Protein AF-A0A1H7SKL8-F1 (afdb_monomer_lite)

Organism: NCBI:txid188906

pLDDT: mean 94.53, std 5.26, range [68.94, 98.38]

Foldseek 3Di:
DAFCQLLQVLVVHHSPDPPDDDDGDDLLNLLVLLLVQLPDPPRDCPHVSVSSVSSLVSCLVPPLVVNVVSLLSNLPDVSSLSSLVSLVVSCVSDVVSVVVLVVVLVVRVSSVVSPVSNVD

Radius of gyration: 14.06 Å; chains: 1; bounding box: 35×28×34 Å

Sequence (120 aa):
MIPRGMVAASLGLSETTDALPPGDLPLDRFAVRLIGYLSTPDAEADTPDAWTGAVMDALIADDPDLALAAIRAGAGLPGAAVLADPLAELGASDPVMRDRIETQAGDDADLGALVSAIEG

Secondary structure (DSSP, 8-state):
-B-HHHHHHHTT--TT-SSSPSSPBPHHHHHHHHHHHHTSTT--TTSTTTHHHHHHHHHHHH-HHHHHHHHHHHHTSTTGGGGHHHHHHHHHH-HHHHHHHHHHHHH-HHHHHHHHHHH-

Structure (mmCIF, N/CA/C/O backbone):
data_AF-A0A1H7SKL8-F1
#
_entry.id   AF-A0A1H7SKL8-F1
#
loop_
_atom_site.group_PDB
_atom_site.id
_atom_site.type_symbol
_atom_site.label_atom_id
_atom_site.label_alt_id
_atom_site.label_comp_id
_atom_site.label_asym_id
_atom_site.label_entity_id
_atom_site.label_seq_id
_atom_site.pdbx_PDB_ins_code
_atom_site.Cartn_x
_atom_site.Cartn_y
_atom_site.Cartn_z
_atom_site.occupancy
_atom_site.B_iso_or_equiv
_atom_site.auth_seq_id
_atom_site.auth_comp_id
_atom_site.auth_asym_id
_atom_site.auth_atom_id
_atom_site.pdbx_PDB_model_num
ATOM 1 N N . MET A 1 1 ? 0.032 -11.790 -3.514 1.00 96.12 1 MET A N 1
ATOM 2 C CA . MET A 1 1 ? 1.347 -11.565 -4.154 1.00 96.12 1 MET A CA 1
ATOM 3 C C . MET A 1 1 ? 1.132 -10.521 -5.234 1.00 96.12 1 MET A C 1
ATOM 5 O O . MET A 1 1 ? 0.062 -10.546 -5.826 1.00 96.12 1 MET A O 1
ATOM 9 N N . ILE A 1 2 ? 2.095 -9.638 -5.476 1.00 97.00 2 ILE A N 1
ATOM 10 C CA . ILE A 1 2 ? 2.061 -8.651 -6.558 1.00 97.00 2 ILE A CA 1
ATOM 11 C C . ILE A 1 2 ? 2.763 -9.263 -7.775 1.00 97.00 2 ILE A C 1
ATOM 13 O O . ILE A 1 2 ? 3.922 -9.678 -7.636 1.00 97.00 2 ILE A O 1
ATOM 17 N N . PRO A 1 3 ? 2.099 -9.349 -8.943 1.00 96.44 3 PRO A N 1
ATOM 18 C CA . PRO A 1 3 ? 2.695 -9.926 -10.140 1.00 96.44 3 PRO A CA 1
ATOM 19 C C . PRO A 1 3 ? 4.010 -9.241 -10.515 1.00 96.44 3 PRO A C 1
ATOM 21 O O . PRO A 1 3 ? 4.089 -8.013 -10.552 1.00 96.44 3 PRO A O 1
ATOM 24 N N . ARG A 1 4 ? 5.041 -10.016 -10.868 1.00 95.50 4 ARG A N 1
ATOM 25 C CA . ARG A 1 4 ? 6.331 -9.444 -11.305 1.00 95.50 4 ARG A CA 1
ATOM 26 C C . ARG A 1 4 ? 6.174 -8.464 -12.473 1.00 95.50 4 ARG A C 1
ATOM 28 O O . ARG A 1 4 ? 6.855 -7.444 -12.502 1.00 95.50 4 ARG A O 1
ATOM 35 N N . GLY A 1 5 ? 5.298 -8.777 -13.430 1.00 94.75 5 GLY A N 1
ATOM 36 C CA . GLY A 1 5 ? 5.034 -7.919 -14.590 1.00 94.75 5 GLY A CA 1
ATOM 37 C C . GLY A 1 5 ? 4.469 -6.553 -14.199 1.00 94.75 5 GLY A C 1
ATOM 38 O O . GLY A 1 5 ? 4.870 -5.547 -14.769 1.00 94.75 5 GLY A O 1
ATOM 39 N N . MET A 1 6 ? 3.633 -6.503 -13.160 1.00 94.94 6 MET A N 1
ATOM 40 C CA . MET A 1 6 ? 3.096 -5.254 -12.619 1.00 94.94 6 MET A CA 1
ATOM 41 C C . MET A 1 6 ? 4.188 -4.412 -11.955 1.00 94.94 6 MET A C 1
ATOM 43 O O . MET A 1 6 ? 4.289 -3.224 -12.235 1.00 94.94 6 MET A O 1
ATOM 47 N N . VAL A 1 7 ? 5.070 -5.039 -11.166 1.00 96.06 7 VAL A N 1
ATOM 48 C CA . VAL A 1 7 ? 6.249 -4.354 -10.602 1.00 96.06 7 VAL A CA 1
ATOM 49 C C . VAL A 1 7 ? 7.179 -3.846 -11.710 1.00 96.06 7 VAL A C 1
ATOM 51 O O . VAL A 1 7 ? 7.767 -2.781 -11.587 1.00 96.06 7 VAL A O 1
ATOM 54 N N . ALA A 1 8 ? 7.337 -4.588 -12.810 1.00 95.88 8 ALA A N 1
ATOM 55 C CA . ALA A 1 8 ? 8.123 -4.118 -13.948 1.00 95.88 8 ALA A CA 1
ATOM 56 C C . ALA A 1 8 ? 7.469 -2.902 -14.619 1.00 95.88 8 ALA A C 1
ATOM 58 O O . ALA A 1 8 ? 8.136 -1.888 -14.827 1.00 95.88 8 ALA A O 1
ATOM 59 N N . ALA A 1 9 ? 6.170 -2.988 -14.908 1.00 94.56 9 ALA A N 1
ATOM 60 C CA . ALA A 1 9 ? 5.415 -1.936 -15.575 1.00 94.56 9 ALA A CA 1
ATOM 61 C C . ALA A 1 9 ? 5.392 -0.631 -14.765 1.00 94.56 9 ALA A C 1
ATOM 63 O O . ALA A 1 9 ? 5.655 0.430 -15.331 1.00 94.56 9 ALA A O 1
ATOM 64 N N . SER A 1 10 ? 5.184 -0.703 -13.445 1.00 95.25 10 SER A N 1
ATOM 65 C CA . SER A 1 10 ? 5.179 0.476 -12.564 1.00 95.25 10 SER A CA 1
ATOM 66 C C . SER A 1 10 ? 6.529 1.199 -12.520 1.00 95.25 10 SER A C 1
ATOM 68 O O . SER A 1 10 ? 6.598 2.381 -12.202 1.00 95.25 10 SER A O 1
ATOM 70 N N . LEU A 1 11 ? 7.616 0.497 -12.853 1.00 94.44 11 LEU A N 1
ATOM 71 C CA . LEU A 1 11 ? 8.973 1.041 -12.918 1.00 94.44 11 LEU A CA 1
ATOM 72 C C . LEU A 1 11 ? 9.399 1.409 -14.348 1.00 94.44 11 LEU A C 1
ATOM 74 O O . LEU A 1 11 ? 10.568 1.709 -14.585 1.00 94.44 11 LEU A O 1
ATOM 78 N N . GLY A 1 12 ? 8.478 1.358 -15.317 1.00 93.94 12 GLY A N 1
ATOM 79 C CA . GLY A 1 12 ? 8.769 1.630 -16.726 1.00 93.94 12 GLY A CA 1
ATOM 80 C C . GLY A 1 12 ? 9.690 0.593 -17.379 1.00 93.94 12 GLY A C 1
ATOM 81 O O . GLY A 1 12 ? 10.340 0.883 -18.385 1.00 93.94 12 GLY A O 1
ATOM 82 N N . LEU A 1 13 ? 9.781 -0.611 -16.809 1.00 94.44 13 LEU A N 1
ATOM 83 C CA . LEU A 1 13 ? 10.589 -1.710 -17.324 1.00 94.44 13 LEU A CA 1
ATOM 84 C C . LEU A 1 13 ? 9.760 -2.623 -18.235 1.00 94.44 13 LEU A C 1
ATOM 86 O O . LEU A 1 13 ? 8.547 -2.756 -18.093 1.00 94.44 13 LEU A O 1
ATOM 90 N N . SER A 1 14 ? 10.440 -3.318 -19.150 1.00 91.94 14 SER A N 1
ATOM 91 C CA . SER A 1 14 ? 9.823 -4.398 -19.931 1.00 91.94 14 SER A CA 1
ATOM 92 C C . SER A 1 14 ? 9.362 -5.542 -19.021 1.00 91.94 14 SER A C 1
ATOM 94 O O . SER A 1 14 ? 10.079 -5.918 -18.093 1.00 91.94 14 SER A O 1
ATOM 96 N N . GLU A 1 15 ? 8.236 -6.181 -19.347 1.00 83.00 15 GLU A N 1
ATOM 97 C CA . GLU A 1 15 ? 7.735 -7.378 -18.650 1.00 83.00 15 GLU A CA 1
ATOM 98 C C . GLU A 1 15 ? 8.762 -8.524 -18.620 1.00 83.00 15 GLU A C 1
ATOM 100 O O . GLU A 1 15 ? 8.787 -9.332 -17.691 1.00 83.00 15 GLU A O 1
ATOM 105 N N . THR A 1 16 ? 9.651 -8.578 -19.618 1.00 84.38 16 THR A N 1
ATOM 106 C CA . THR A 1 16 ? 10.721 -9.582 -19.727 1.00 84.38 16 THR A CA 1
ATOM 107 C C . THR A 1 16 ? 12.059 -9.109 -19.153 1.00 84.38 16 THR A C 1
ATOM 109 O O . THR A 1 16 ? 13.095 -9.687 -19.480 1.00 84.38 16 THR A O 1
ATOM 112 N N . THR A 1 17 ? 12.078 -8.033 -18.361 1.00 91.38 17 THR A N 1
ATOM 113 C CA . THR A 1 17 ? 13.310 -7.492 -17.771 1.00 91.38 17 THR A CA 1
ATOM 114 C C . THR A 1 17 ? 14.002 -8.515 -16.869 1.00 91.38 17 THR A C 1
ATOM 116 O O . THR A 1 17 ? 13.342 -9.253 -16.134 1.00 91.38 17 THR A O 1
ATOM 119 N N . ASP A 1 18 ? 15.332 -8.537 -16.878 1.00 91.25 18 ASP A N 1
ATOM 120 C CA . ASP A 1 18 ? 16.177 -9.288 -15.945 1.00 91.25 18 ASP A CA 1
ATOM 121 C C . ASP A 1 18 ? 16.626 -8.440 -14.739 1.00 91.25 18 ASP A C 1
ATOM 123 O O . ASP A 1 18 ? 17.215 -8.972 -13.801 1.00 91.25 18 ASP A O 1
ATOM 127 N N . ALA A 1 19 ? 16.268 -7.150 -14.709 1.00 91.38 19 ALA A N 1
ATOM 128 C CA . ALA A 1 19 ? 16.624 -6.219 -13.636 1.00 91.38 19 ALA A CA 1
ATOM 129 C C . ALA A 1 19 ? 15.895 -6.485 -12.303 1.00 91.38 19 ALA A C 1
ATOM 131 O O . ALA A 1 19 ? 16.303 -5.966 -11.265 1.00 91.38 19 ALA A O 1
ATOM 132 N N . LEU A 1 20 ? 14.822 -7.286 -12.313 1.00 91.62 20 LEU A N 1
ATOM 133 C CA . LEU A 1 20 ? 14.051 -7.633 -11.114 1.00 91.62 20 LEU A CA 1
ATOM 134 C C . LEU A 1 20 ? 14.378 -9.047 -10.592 1.00 91.62 20 LEU A C 1
ATOM 136 O O . LEU A 1 20 ? 14.629 -9.959 -11.392 1.00 91.62 20 LEU A O 1
ATOM 140 N N . PRO A 1 21 ? 14.285 -9.298 -9.270 1.00 91.00 21 PRO A N 1
ATOM 141 C CA . PRO A 1 21 ? 14.387 -10.643 -8.694 1.00 91.00 21 PRO A CA 1
ATOM 142 C C . PRO A 1 21 ? 13.276 -11.588 -9.181 1.00 91.00 21 PRO A C 1
ATOM 144 O O . PRO A 1 21 ? 12.133 -11.141 -9.298 1.00 91.00 21 PRO A O 1
ATOM 147 N N . PRO A 1 22 ? 13.573 -12.868 -9.499 1.00 90.94 22 PRO A N 1
ATOM 148 C CA . PRO A 1 22 ? 12.600 -13.820 -10.052 1.00 90.94 22 PRO A CA 1
ATOM 149 C C . PRO A 1 22 ? 11.386 -14.029 -9.141 1.00 90.94 22 PRO A C 1
ATOM 151 O O . PRO A 1 22 ? 11.529 -14.125 -7.923 1.00 90.94 22 PRO A O 1
ATOM 154 N N . GLY A 1 23 ? 10.216 -14.186 -9.766 1.00 93.31 23 GLY A N 1
ATOM 155 C CA . GLY A 1 23 ? 8.946 -14.456 -9.090 1.00 93.31 23 GLY A CA 1
ATOM 156 C C . GLY A 1 23 ? 8.167 -13.208 -8.683 1.00 93.31 23 GLY A C 1
ATOM 157 O O . GLY A 1 23 ? 8.652 -12.082 -8.784 1.00 93.31 23 GLY A O 1
ATOM 158 N N . ASP A 1 24 ? 6.935 -13.444 -8.245 1.00 96.06 24 ASP A N 1
ATOM 159 C CA . ASP A 1 24 ? 6.040 -12.405 -7.745 1.00 96.06 24 ASP A CA 1
ATOM 160 C C . ASP A 1 24 ? 6.503 -11.884 -6.382 1.00 96.06 24 ASP A C 1
ATOM 162 O O . ASP A 1 24 ? 7.157 -12.586 -5.602 1.00 96.06 24 ASP A O 1
ATOM 166 N N . LEU A 1 25 ? 6.123 -10.650 -6.065 1.00 96.75 25 LEU A N 1
ATOM 167 C CA . LEU A 1 25 ? 6.493 -9.986 -4.823 1.00 96.75 25 LEU A CA 1
ATOM 168 C C . LEU A 1 25 ? 5.471 -10.299 -3.707 1.00 96.75 25 LEU A C 1
ATOM 170 O O . LEU A 1 25 ? 4.276 -10.058 -3.881 1.00 96.75 25 LEU A O 1
ATOM 174 N N . PRO A 1 26 ? 5.884 -10.838 -2.545 1.00 98.06 26 PRO A N 1
ATOM 175 C CA . PRO A 1 26 ? 4.971 -11.034 -1.419 1.00 98.06 26 PRO A CA 1
ATOM 176 C C . PRO A 1 26 ? 4.399 -9.729 -0.866 1.00 98.06 26 PRO A C 1
ATOM 178 O O . PRO A 1 26 ? 5.120 -8.739 -0.761 1.00 98.06 26 PRO A O 1
ATOM 181 N N . LEU A 1 27 ? 3.110 -9.740 -0.503 1.00 98.00 27 LEU A N 1
ATOM 182 C CA . LEU A 1 27 ? 2.398 -8.551 -0.010 1.00 98.00 27 LEU A CA 1
ATOM 183 C C . LEU A 1 27 ? 2.958 -8.069 1.329 1.00 98.00 27 LEU A C 1
ATOM 185 O O . LEU A 1 27 ? 3.165 -6.879 1.507 1.00 98.00 27 LEU A O 1
ATOM 189 N N . ASP A 1 28 ? 3.269 -8.993 2.234 1.00 96.56 28 ASP A N 1
ATOM 190 C CA . ASP A 1 28 ? 3.924 -8.724 3.516 1.00 96.56 28 ASP A CA 1
ATOM 191 C C . ASP A 1 28 ? 5.306 -8.087 3.316 1.00 96.56 28 ASP A C 1
ATOM 193 O O . ASP A 1 28 ? 5.635 -7.075 3.934 1.00 96.56 28 ASP A O 1
ATOM 197 N N . ARG A 1 29 ? 6.108 -8.631 2.389 1.00 97.00 29 ARG A N 1
ATOM 198 C CA . ARG A 1 29 ? 7.422 -8.067 2.058 1.00 97.00 29 ARG A CA 1
ATOM 199 C C . ARG A 1 29 ? 7.298 -6.671 1.458 1.00 97.00 29 ARG A C 1
ATOM 201 O O . ARG A 1 29 ? 8.104 -5.806 1.792 1.00 97.00 29 ARG A O 1
ATOM 208 N N . PHE A 1 30 ? 6.339 -6.472 0.560 1.00 98.31 30 PHE A N 1
ATOM 209 C CA . PHE A 1 30 ? 6.072 -5.170 -0.034 1.00 98.31 30 PHE A CA 1
ATOM 210 C C . PHE A 1 30 ? 5.632 -4.155 1.023 1.00 98.31 30 PHE A C 1
ATOM 212 O O . PHE A 1 30 ? 6.238 -3.095 1.117 1.00 98.31 30 PHE A O 1
ATOM 219 N N . ALA A 1 31 ? 4.667 -4.511 1.872 1.00 98.12 31 ALA A N 1
ATOM 220 C CA . ALA A 1 31 ? 4.140 -3.640 2.915 1.00 98.12 31 ALA A CA 1
ATOM 221 C C . ALA A 1 31 ? 5.230 -3.166 3.888 1.00 98.12 31 ALA A C 1
ATOM 223 O O . ALA A 1 31 ? 5.314 -1.977 4.178 1.00 98.12 31 ALA A O 1
ATOM 224 N N . VAL A 1 32 ? 6.128 -4.058 4.325 1.00 98.00 32 VAL A N 1
ATOM 225 C CA . VAL A 1 32 ? 7.277 -3.682 5.173 1.00 98.00 32 VAL A CA 1
ATOM 226 C C . VAL A 1 32 ? 8.158 -2.627 4.496 1.00 98.00 32 VAL A C 1
ATOM 228 O O . VAL A 1 32 ? 8.604 -1.681 5.143 1.00 98.00 32 VAL A O 1
ATOM 231 N N . ARG A 1 33 ? 8.426 -2.791 3.197 1.00 97.38 33 ARG A N 1
ATOM 232 C CA . ARG A 1 33 ? 9.270 -1.869 2.426 1.00 97.38 33 ARG A CA 1
ATOM 233 C C . ARG A 1 33 ? 8.575 -0.532 2.188 1.00 97.38 33 ARG A C 1
ATOM 235 O O . ARG A 1 33 ? 9.207 0.501 2.374 1.00 97.38 33 ARG A O 1
ATOM 242 N N . LEU A 1 34 ? 7.282 -0.561 1.870 1.00 97.88 34 LEU A N 1
ATOM 243 C CA . LEU A 1 34 ? 6.468 0.635 1.693 1.00 97.88 34 LEU A CA 1
ATOM 244 C C . LEU A 1 34 ? 6.387 1.458 2.980 1.00 97.88 34 LEU A C 1
ATOM 246 O O . LEU A 1 34 ? 6.629 2.658 2.944 1.00 97.88 34 LEU A O 1
ATOM 250 N N . ILE A 1 35 ? 6.129 0.821 4.126 1.00 97.50 35 ILE A N 1
ATOM 251 C CA . ILE A 1 35 ? 6.127 1.506 5.427 1.00 97.50 35 ILE A CA 1
ATOM 252 C C . ILE A 1 35 ? 7.485 2.170 5.681 1.00 97.50 35 ILE A C 1
ATOM 254 O O . ILE A 1 35 ? 7.533 3.322 6.106 1.00 97.50 35 ILE A O 1
ATOM 258 N N . GLY A 1 36 ? 8.589 1.468 5.403 1.00 95.44 36 GLY A N 1
ATOM 259 C CA . GLY A 1 36 ? 9.938 2.022 5.538 1.00 95.44 36 GLY A CA 1
ATOM 260 C C . GLY A 1 36 ? 10.171 3.251 4.654 1.00 95.44 36 GLY A C 1
ATOM 261 O O . GLY A 1 36 ? 10.690 4.258 5.135 1.00 95.44 36 GLY A O 1
ATOM 262 N N . TYR A 1 37 ? 9.744 3.186 3.39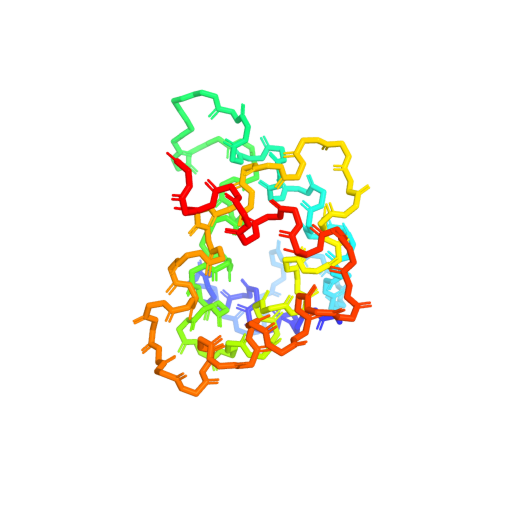2 1.00 95.62 37 TYR A N 1
ATOM 263 C CA . TYR A 1 37 ? 9.818 4.305 2.454 1.00 95.62 37 TYR A CA 1
ATOM 264 C C . TYR A 1 37 ? 8.987 5.505 2.929 1.00 95.62 37 TYR A C 1
ATOM 266 O O . TYR A 1 37 ? 9.540 6.586 3.107 1.00 95.62 37 TYR A O 1
ATOM 274 N N . LEU A 1 38 ? 7.702 5.307 3.236 1.00 95.00 38 LEU A N 1
ATOM 275 C CA . LEU A 1 38 ? 6.795 6.376 3.679 1.00 95.00 38 LEU A CA 1
ATOM 276 C C . LEU A 1 38 ? 7.181 6.971 5.043 1.00 95.00 38 LEU A C 1
ATOM 278 O O . LEU A 1 38 ? 6.875 8.122 5.334 1.00 95.00 38 LEU A O 1
ATOM 282 N N . SER A 1 39 ? 7.884 6.208 5.882 1.00 94.56 39 SER A N 1
ATOM 283 C CA . SER A 1 39 ? 8.420 6.707 7.156 1.00 94.56 39 SER A CA 1
ATOM 284 C C . SER A 1 39 ? 9.719 7.507 6.998 1.00 94.56 39 SER A C 1
ATOM 286 O O . SER A 1 39 ? 10.216 8.052 7.986 1.00 94.56 39 SER A O 1
ATOM 288 N N . THR A 1 40 ? 10.312 7.543 5.800 1.00 91.50 40 THR A N 1
ATOM 289 C CA . THR A 1 40 ? 11.557 8.270 5.548 1.00 91.50 40 THR A CA 1
ATOM 290 C C . THR A 1 40 ? 11.241 9.746 5.288 1.00 91.50 40 THR A C 1
ATOM 292 O O . THR A 1 40 ? 10.600 10.060 4.286 1.00 91.50 40 THR A O 1
ATOM 295 N N . PRO A 1 41 ? 11.678 10.672 6.162 1.00 85.00 41 PRO A N 1
ATOM 296 C CA . PRO A 1 41 ? 11.496 12.098 5.919 1.00 85.00 41 PRO A CA 1
ATOM 297 C C . PRO A 1 41 ? 12.283 12.524 4.678 1.00 85.00 41 PRO A C 1
ATOM 299 O O . PRO A 1 41 ? 13.396 12.044 4.460 1.00 85.00 41 PRO A O 1
ATOM 302 N N . ASP A 1 42 ? 11.699 13.427 3.888 1.00 82.81 42 ASP A N 1
ATOM 303 C CA . ASP A 1 42 ? 12.298 13.956 2.657 1.00 82.81 42 ASP A CA 1
ATOM 304 C C . ASP A 1 42 ? 12.698 12.853 1.656 1.00 82.81 42 ASP A C 1
ATOM 306 O O . ASP A 1 42 ? 13.747 12.920 1.019 1.00 82.81 42 ASP A O 1
ATOM 310 N N . ALA A 1 43 ? 11.882 11.799 1.538 1.00 80.50 43 ALA A N 1
ATOM 311 C CA . ALA A 1 43 ? 12.130 10.738 0.573 1.00 80.50 43 ALA A CA 1
ATOM 312 C C . ALA A 1 43 ? 12.082 11.277 -0.873 1.00 80.50 43 ALA A C 1
ATOM 314 O O . ALA A 1 43 ? 11.096 11.875 -1.303 1.00 80.50 43 ALA A O 1
ATOM 315 N N . GLU A 1 44 ? 13.148 11.030 -1.632 1.00 79.31 44 GLU A N 1
ATOM 316 C CA . GLU A 1 44 ? 13.306 11.411 -3.036 1.00 79.31 44 GLU A CA 1
ATOM 317 C C . GLU A 1 44 ? 13.303 10.164 -3.936 1.00 79.31 44 GLU A C 1
ATOM 319 O O . GLU A 1 44 ? 13.271 9.025 -3.465 1.00 79.31 44 GLU A O 1
ATOM 324 N N . ALA A 1 45 ? 13.372 10.360 -5.255 1.00 73.12 45 ALA A N 1
ATOM 325 C CA . ALA A 1 45 ? 13.403 9.260 -6.225 1.00 73.12 45 ALA A CA 1
ATOM 326 C C . ALA A 1 45 ? 14.609 8.312 -6.043 1.00 73.12 45 ALA A C 1
ATOM 328 O O . ALA A 1 45 ? 14.520 7.135 -6.388 1.00 73.12 45 ALA A O 1
ATOM 329 N N . ASP A 1 46 ? 15.710 8.810 -5.471 1.00 78.88 46 ASP A N 1
ATOM 330 C CA . ASP A 1 46 ? 16.922 8.030 -5.192 1.00 78.88 46 ASP A CA 1
ATOM 331 C C . ASP A 1 46 ? 16.905 7.366 -3.800 1.00 78.88 46 ASP A C 1
ATOM 333 O O . ASP A 1 46 ? 17.832 6.626 -3.447 1.00 78.88 46 ASP A O 1
ATOM 337 N N . THR A 1 47 ? 15.867 7.605 -2.988 1.00 84.44 47 THR A N 1
ATOM 338 C CA . THR A 1 47 ? 15.734 6.986 -1.667 1.00 84.44 47 THR A CA 1
ATOM 339 C C . THR A 1 47 ? 15.609 5.468 -1.813 1.00 84.44 47 THR A C 1
ATOM 341 O O . THR A 1 47 ? 14.847 4.979 -2.656 1.00 84.44 47 THR A O 1
ATOM 344 N N . PRO A 1 48 ? 16.325 4.681 -0.984 1.00 84.00 48 PRO A N 1
ATOM 345 C CA . PRO A 1 48 ? 16.108 3.245 -0.924 1.00 84.00 48 PRO A CA 1
ATOM 346 C C . PRO A 1 48 ? 14.619 2.941 -0.747 1.00 84.00 48 PRO A C 1
ATOM 348 O O . PRO A 1 48 ? 13.960 3.515 0.110 1.00 84.00 48 PRO A O 1
ATOM 351 N N . ASP A 1 49 ? 14.095 2.038 -1.567 1.00 92.44 49 ASP A N 1
ATOM 352 C CA . ASP A 1 49 ? 12.679 1.663 -1.577 1.00 92.44 49 ASP A CA 1
ATOM 353 C C . ASP A 1 49 ? 11.679 2.688 -2.149 1.00 92.44 49 ASP A C 1
ATOM 355 O O . ASP A 1 49 ? 10.482 2.412 -2.122 1.00 92.44 49 ASP A O 1
ATOM 359 N N . ALA A 1 50 ? 12.125 3.763 -2.816 1.00 92.25 50 ALA A N 1
ATOM 360 C CA . ALA A 1 50 ? 11.240 4.665 -3.578 1.00 92.25 50 ALA A CA 1
ATOM 361 C C . ALA A 1 50 ? 10.395 3.953 -4.650 1.00 92.25 50 ALA A C 1
ATOM 363 O O . ALA A 1 50 ? 9.277 4.364 -4.958 1.00 92.25 50 ALA A O 1
ATOM 364 N N . TRP A 1 51 ? 10.881 2.816 -5.157 1.00 94.69 51 TRP A N 1
ATOM 365 C CA . TRP A 1 51 ? 10.125 1.932 -6.047 1.00 94.69 51 TRP A CA 1
ATOM 366 C C . TRP A 1 51 ? 8.789 1.470 -5.441 1.00 94.69 51 TRP A C 1
ATOM 368 O O . TRP A 1 51 ? 7.867 1.150 -6.186 1.00 94.69 51 TRP A O 1
ATOM 378 N N . THR A 1 52 ? 8.667 1.422 -4.109 1.00 97.12 52 THR A N 1
ATOM 379 C CA . THR A 1 52 ? 7.436 0.979 -3.447 1.00 97.12 52 THR A CA 1
ATOM 380 C C . THR A 1 52 ? 6.302 1.985 -3.560 1.00 97.12 52 THR A C 1
ATOM 382 O O . THR A 1 52 ? 5.164 1.550 -3.720 1.00 97.12 52 THR A O 1
ATOM 385 N N . GLY A 1 53 ? 6.608 3.288 -3.549 1.00 96.12 53 GLY A N 1
ATOM 386 C CA . GLY A 1 53 ? 5.634 4.342 -3.836 1.00 96.12 53 GLY A CA 1
ATOM 387 C C . GLY A 1 53 ? 5.076 4.183 -5.246 1.00 96.12 53 GLY A C 1
ATOM 388 O O . GLY A 1 53 ? 3.886 3.957 -5.408 1.00 96.12 53 GLY A O 1
ATOM 389 N N . ALA A 1 54 ? 5.957 4.105 -6.250 1.00 95.94 54 ALA A N 1
ATOM 390 C CA . ALA A 1 54 ? 5.547 3.912 -7.645 1.00 95.94 54 ALA A CA 1
ATOM 391 C C . ALA A 1 54 ? 4.718 2.631 -7.871 1.00 95.94 54 ALA A C 1
ATOM 393 O O . ALA A 1 54 ? 3.780 2.625 -8.666 1.00 95.94 54 ALA A O 1
ATOM 394 N N . VAL A 1 55 ? 5.049 1.529 -7.183 1.00 97.81 55 VAL A N 1
ATOM 395 C CA . VAL A 1 55 ? 4.232 0.304 -7.225 1.00 97.81 55 VAL A CA 1
ATOM 396 C C . VAL A 1 55 ? 2.873 0.521 -6.556 1.00 97.81 55 VAL A C 1
ATOM 398 O O . VAL A 1 55 ? 1.883 0.037 -7.091 1.00 97.81 55 VAL A O 1
ATOM 401 N N . MET A 1 56 ? 2.799 1.210 -5.413 1.00 98.38 56 MET A N 1
ATOM 402 C CA . MET A 1 56 ? 1.519 1.488 -4.751 1.00 98.38 56 MET A CA 1
ATOM 403 C C . MET A 1 56 ? 0.628 2.389 -5.613 1.00 98.38 56 MET A C 1
ATOM 405 O O . MET A 1 56 ? -0.536 2.055 -5.802 1.00 98.38 56 MET A O 1
ATOM 409 N N . ASP A 1 57 ? 1.177 3.445 -6.211 1.00 97.06 57 ASP A N 1
ATOM 410 C CA . ASP A 1 57 ? 0.437 4.336 -7.114 1.00 97.06 57 ASP A CA 1
ATOM 411 C C . ASP A 1 57 ? -0.148 3.550 -8.300 1.00 97.06 57 ASP A C 1
ATOM 413 O O . ASP A 1 57 ? -1.328 3.674 -8.633 1.00 97.06 57 ASP A O 1
ATOM 417 N N . ALA A 1 58 ? 0.659 2.669 -8.905 1.00 97.25 58 ALA A N 1
ATOM 418 C CA . ALA A 1 58 ? 0.210 1.796 -9.988 1.00 97.25 58 ALA A CA 1
ATOM 419 C C . ALA A 1 58 ? -0.859 0.796 -9.523 1.00 97.25 58 ALA A C 1
ATOM 421 O O . ALA A 1 58 ? -1.827 0.554 -10.234 1.00 97.25 58 ALA A O 1
ATOM 422 N N . LEU A 1 59 ? -0.723 0.231 -8.320 1.00 97.94 59 LEU A N 1
ATOM 423 C CA . LEU A 1 59 ? -1.747 -0.641 -7.746 1.00 97.94 59 LEU A CA 1
ATOM 424 C C . LEU A 1 59 ? -3.064 0.110 -7.550 1.00 97.94 59 LEU A C 1
ATOM 426 O O . LEU A 1 59 ? -4.105 -0.394 -7.949 1.00 97.94 59 LEU A O 1
ATOM 430 N N . ILE A 1 60 ? -3.038 1.312 -6.975 1.00 98.00 60 ILE A N 1
ATOM 431 C CA . ILE A 1 60 ? -4.246 2.120 -6.763 1.00 98.00 60 ILE A CA 1
ATOM 432 C C . ILE A 1 60 ? -4.940 2.418 -8.099 1.00 98.00 60 ILE A C 1
ATOM 434 O O . ILE A 1 60 ? -6.169 2.354 -8.174 1.00 98.00 60 ILE A O 1
ATOM 438 N N . ALA A 1 61 ? -4.166 2.711 -9.146 1.00 96.44 61 ALA A N 1
ATOM 439 C CA . ALA A 1 61 ? -4.689 3.037 -10.468 1.00 96.44 61 ALA A CA 1
ATOM 440 C C . ALA A 1 61 ? -5.215 1.816 -11.246 1.00 96.44 61 ALA A C 1
ATOM 442 O O . ALA A 1 61 ? -6.287 1.891 -11.849 1.00 96.44 61 ALA A O 1
ATOM 443 N N . ASP A 1 62 ? -4.471 0.708 -11.247 1.00 95.94 62 ASP A N 1
ATOM 444 C CA . ASP A 1 62 ? -4.686 -0.410 -12.174 1.00 95.94 62 ASP A CA 1
ATOM 445 C C . ASP A 1 62 ? -5.305 -1.657 -11.513 1.00 95.94 62 ASP A C 1
ATOM 447 O O . ASP A 1 62 ? -5.959 -2.452 -12.193 1.00 95.94 62 ASP A O 1
ATOM 451 N N . ASP A 1 63 ? -5.113 -1.853 -10.204 1.00 97.00 63 ASP A N 1
ATOM 452 C CA . ASP A 1 63 ? -5.634 -2.994 -9.435 1.00 97.00 63 ASP A CA 1
ATOM 453 C C . ASP A 1 63 ? -5.940 -2.591 -7.972 1.00 97.00 63 ASP A C 1
ATOM 455 O O . ASP A 1 63 ? -5.218 -2.968 -7.036 1.00 97.00 63 ASP A O 1
ATOM 459 N N . PRO A 1 64 ? -7.010 -1.801 -7.744 1.00 97.31 64 PRO A N 1
ATOM 460 C CA . PRO A 1 64 ? -7.341 -1.250 -6.425 1.00 97.31 64 PRO A CA 1
ATOM 461 C C . PRO A 1 64 ? -7.641 -2.340 -5.381 1.00 97.31 64 PRO A C 1
ATOM 463 O O . PRO A 1 64 ? -7.425 -2.163 -4.180 1.00 97.31 64 PRO A O 1
ATOM 466 N N . ASP A 1 65 ? -8.086 -3.508 -5.841 1.00 97.31 65 ASP A N 1
ATOM 467 C CA . ASP A 1 65 ? -8.248 -4.717 -5.042 1.00 97.31 65 ASP A CA 1
ATOM 468 C C . ASP A 1 65 ? -6.916 -5.191 -4.442 1.00 97.31 65 ASP A C 1
ATOM 470 O O . ASP A 1 65 ? -6.813 -5.461 -3.237 1.00 97.31 65 ASP A O 1
ATOM 474 N N . LEU A 1 66 ? -5.883 -5.283 -5.280 1.00 98.06 66 LEU A N 1
ATOM 475 C CA . LEU A 1 66 ? -4.542 -5.664 -4.861 1.00 98.06 66 LEU A CA 1
ATOM 476 C C . LEU A 1 66 ? -3.861 -4.558 -4.043 1.00 98.06 66 LEU A C 1
ATOM 478 O O . LEU A 1 66 ? -3.131 -4.884 -3.102 1.00 98.06 66 LEU A O 1
ATOM 482 N N . ALA A 1 67 ? -4.147 -3.282 -4.328 1.00 98.31 67 ALA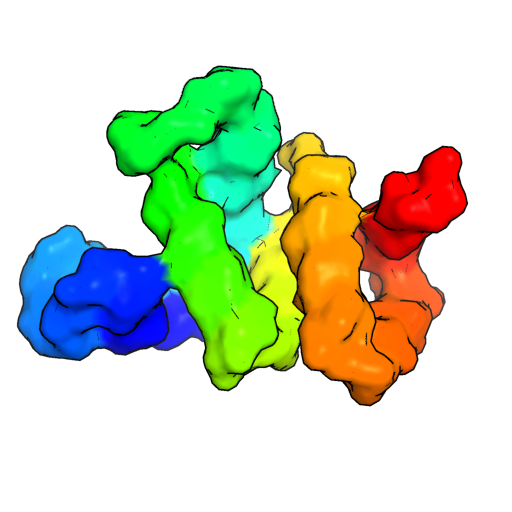 A N 1
ATOM 483 C CA . ALA A 1 67 ? -3.732 -2.150 -3.497 1.00 98.31 67 ALA A CA 1
ATOM 484 C C . ALA A 1 67 ? -4.259 -2.297 -2.061 1.00 98.31 67 ALA A C 1
ATOM 486 O O . ALA A 1 67 ? -3.478 -2.296 -1.105 1.00 98.31 67 ALA A O 1
ATOM 487 N N . LEU A 1 68 ? -5.568 -2.538 -1.897 1.00 98.31 68 LEU A N 1
ATOM 488 C CA . LEU A 1 68 ? -6.159 -2.761 -0.575 1.00 98.31 68 LEU A CA 1
ATOM 489 C C . LEU A 1 68 ? -5.535 -3.978 0.115 1.00 98.31 68 LEU A C 1
ATOM 491 O O . LEU A 1 68 ? -5.218 -3.926 1.304 1.00 98.31 68 LEU A O 1
ATOM 495 N N . ALA A 1 69 ? -5.323 -5.076 -0.615 1.00 98.31 69 ALA A N 1
ATOM 496 C CA . ALA A 1 69 ? -4.683 -6.266 -0.061 1.00 98.31 69 ALA A CA 1
ATOM 497 C C . ALA A 1 69 ? -3.250 -5.988 0.437 1.00 98.31 69 ALA A C 1
ATOM 499 O O . ALA A 1 69 ? -2.843 -6.539 1.461 1.00 98.31 69 ALA A O 1
ATOM 500 N N . ALA A 1 70 ? -2.493 -5.129 -0.253 1.00 98.19 70 ALA A N 1
ATOM 501 C CA . ALA A 1 70 ? -1.161 -4.700 0.163 1.00 98.19 70 ALA A CA 1
ATOM 502 C C . ALA A 1 70 ? -1.195 -3.833 1.432 1.00 98.19 70 ALA A C 1
ATOM 504 O O . ALA A 1 70 ? -0.428 -4.094 2.359 1.00 98.19 70 ALA A O 1
ATOM 505 N N . ILE A 1 71 ? -2.110 -2.860 1.511 1.00 98.38 71 ILE A N 1
ATOM 506 C CA . ILE A 1 71 ? -2.291 -2.012 2.704 1.00 98.38 71 ILE A CA 1
ATOM 507 C C . ILE A 1 71 ? -2.679 -2.880 3.906 1.00 98.38 71 ILE A C 1
ATOM 509 O O . ILE A 1 71 ? -2.060 -2.787 4.965 1.00 98.38 71 ILE A O 1
ATOM 513 N N . ARG A 1 72 ? -3.636 -3.799 3.741 1.00 98.12 72 ARG A N 1
ATOM 514 C CA . ARG A 1 72 ? -4.061 -4.716 4.810 1.00 98.12 72 ARG A CA 1
ATOM 515 C C . ARG A 1 72 ? -2.947 -5.634 5.296 1.00 98.12 72 ARG A C 1
ATOM 517 O O . ARG A 1 72 ? -2.847 -5.882 6.492 1.00 98.12 72 ARG A O 1
ATOM 524 N N . ALA A 1 73 ? -2.076 -6.100 4.401 1.00 98.06 73 ALA A N 1
ATOM 525 C CA . ALA A 1 73 ? -0.903 -6.881 4.795 1.00 98.06 73 ALA A CA 1
ATOM 526 C C . ALA A 1 73 ? 0.072 -6.085 5.688 1.00 98.06 73 ALA A C 1
ATOM 528 O O . ALA A 1 73 ? 0.855 -6.691 6.420 1.00 98.06 73 ALA A O 1
ATOM 529 N N . GLY A 1 74 ? 0.026 -4.749 5.628 1.00 97.75 74 GLY A N 1
ATOM 530 C CA . GLY A 1 74 ? 0.821 -3.845 6.452 1.00 97.75 74 GLY A CA 1
ATOM 531 C C . GLY A 1 74 ? 0.116 -3.274 7.680 1.00 97.75 74 GLY A C 1
ATOM 532 O O . GLY A 1 74 ? 0.805 -2.799 8.575 1.00 97.75 74 GLY A O 1
ATOM 533 N N . ALA A 1 75 ? -1.217 -3.322 7.750 1.00 97.25 75 ALA A N 1
ATOM 534 C CA . ALA A 1 75 ? -2.001 -2.576 8.738 1.00 97.25 75 ALA A CA 1
ATOM 535 C C . ALA A 1 75 ? -1.649 -2.911 10.202 1.00 97.25 75 ALA A C 1
ATOM 537 O O . ALA A 1 75 ? -1.632 -2.021 11.047 1.00 97.25 75 ALA A O 1
ATOM 538 N N . GLY A 1 76 ? -1.302 -4.168 10.495 1.00 95.94 76 GLY A N 1
ATOM 539 C CA . GLY A 1 76 ? -0.892 -4.612 11.835 1.00 95.94 76 GLY A CA 1
ATOM 540 C C . GLY A 1 76 ? 0.611 -4.488 12.129 1.00 95.94 76 GLY A C 1
ATOM 541 O O . GLY A 1 76 ? 1.088 -4.981 13.154 1.00 95.94 76 GLY A O 1
ATOM 542 N N . LEU A 1 77 ? 1.401 -3.901 11.223 1.00 97.38 77 LEU A N 1
ATOM 543 C CA . LEU A 1 77 ? 2.855 -3.803 11.369 1.00 97.38 77 LEU A CA 1
ATOM 544 C C . LEU A 1 77 ? 3.284 -2.534 12.130 1.00 97.38 77 LEU A C 1
ATOM 546 O O . LEU A 1 77 ? 2.591 -1.515 12.118 1.00 97.38 77 LEU A O 1
ATOM 550 N N . PRO A 1 78 ? 4.473 -2.537 12.765 1.00 96.44 78 PRO A N 1
ATOM 551 C CA . PRO A 1 78 ? 5.044 -1.320 13.331 1.00 96.44 78 PRO A CA 1
ATOM 552 C C . PRO A 1 78 ? 5.183 -0.222 12.269 1.00 96.44 78 PRO A C 1
ATOM 554 O O . PRO A 1 78 ? 5.764 -0.455 11.212 1.00 96.44 78 PRO A O 1
ATOM 557 N N . GLY A 1 79 ? 4.680 0.976 12.570 1.00 94.88 79 GLY A N 1
ATOM 558 C CA . GLY A 1 79 ? 4.722 2.117 11.650 1.00 94.88 79 GLY A CA 1
ATOM 559 C C . GLY A 1 79 ? 3.578 2.169 10.635 1.00 94.88 79 GLY A C 1
ATOM 560 O O . GLY A 1 79 ? 3.565 3.083 9.823 1.00 94.88 79 GLY A O 1
ATOM 561 N N . ALA A 1 80 ? 2.596 1.262 10.699 1.00 97.19 80 ALA A N 1
ATOM 562 C CA . ALA A 1 80 ? 1.492 1.188 9.737 1.00 97.19 80 ALA A CA 1
ATOM 563 C C . ALA A 1 80 ? 0.680 2.481 9.564 1.00 97.19 80 ALA A C 1
ATOM 565 O O . ALA A 1 80 ? 0.054 2.644 8.526 1.00 97.19 80 ALA A O 1
ATOM 566 N N . ALA A 1 81 ? 0.710 3.415 10.523 1.00 96.75 81 ALA A N 1
ATOM 567 C CA . ALA A 1 81 ? -0.012 4.688 10.438 1.00 96.75 81 ALA A CA 1
ATOM 568 C C . ALA A 1 81 ? 0.277 5.474 9.143 1.00 96.75 81 ALA A C 1
ATOM 570 O O . ALA A 1 81 ? -0.615 6.136 8.629 1.00 96.75 81 ALA A O 1
ATOM 571 N N . VAL A 1 82 ? 1.483 5.350 8.574 1.00 96.81 82 VAL A N 1
ATOM 572 C CA . VAL A 1 82 ? 1.841 5.993 7.294 1.00 96.81 82 VAL A CA 1
ATOM 573 C C . VAL A 1 82 ? 1.067 5.438 6.092 1.00 96.81 82 VAL A C 1
ATOM 575 O O . VAL A 1 82 ? 1.038 6.059 5.039 1.00 96.81 82 VAL A O 1
ATOM 578 N N . LEU A 1 83 ? 0.424 4.275 6.233 1.00 98.00 83 LEU A N 1
ATOM 579 C CA . LEU A 1 83 ? -0.448 3.696 5.210 1.00 98.00 83 LEU A CA 1
ATOM 580 C C . LEU A 1 83 ? -1.829 4.368 5.157 1.00 98.00 83 LEU A C 1
ATOM 582 O O . LEU A 1 83 ? -2.604 4.052 4.256 1.00 98.00 83 LEU A O 1
ATOM 586 N N . ALA A 1 84 ? -2.148 5.274 6.089 1.00 97.50 84 ALA A N 1
ATOM 587 C CA . ALA A 1 84 ? -3.386 6.050 6.048 1.00 97.50 84 ALA A CA 1
ATOM 588 C C . ALA A 1 84 ? -3.483 6.891 4.764 1.00 97.50 84 ALA A C 1
ATOM 590 O O . ALA A 1 84 ? -4.540 6.919 4.143 1.00 97.50 84 ALA A O 1
ATOM 591 N N . ASP A 1 85 ? -2.374 7.482 4.314 1.00 96.19 85 ASP A N 1
ATOM 592 C CA . ASP A 1 85 ? -2.336 8.305 3.099 1.00 96.19 85 ASP A CA 1
ATOM 593 C C . ASP A 1 85 ? -2.679 7.505 1.824 1.00 96.19 85 ASP A C 1
ATOM 595 O O . ASP A 1 85 ? -3.664 7.848 1.165 1.00 96.19 85 ASP A O 1
ATOM 599 N N . PRO A 1 86 ? -1.982 6.398 1.479 1.00 97.50 86 PRO A N 1
ATOM 600 C CA . PRO A 1 86 ? -2.360 5.593 0.314 1.00 97.50 86 PRO A CA 1
ATOM 601 C C . PRO A 1 86 ? -3.737 4.926 0.467 1.00 97.50 86 PRO A C 1
ATOM 603 O O . PRO A 1 86 ? -4.411 4.671 -0.530 1.00 97.50 86 PRO A O 1
ATOM 606 N N . LEU A 1 87 ? -4.205 4.661 1.695 1.00 98.12 87 LEU A N 1
ATOM 607 C CA . LEU A 1 87 ? -5.571 4.179 1.925 1.00 98.12 87 LEU A CA 1
ATOM 608 C C . LEU A 1 87 ? -6.619 5.261 1.622 1.00 98.12 87 LEU A C 1
ATOM 610 O O . LEU A 1 87 ? -7.659 4.952 1.037 1.00 98.12 87 LEU A O 1
ATOM 614 N N . ALA A 1 88 ? -6.350 6.515 1.988 1.00 97.50 88 ALA A N 1
ATOM 615 C CA . ALA A 1 88 ? -7.207 7.651 1.667 1.00 97.50 88 ALA A CA 1
ATOM 616 C C . ALA A 1 88 ? -7.261 7.892 0.155 1.00 97.50 88 ALA A C 1
ATOM 618 O O . ALA A 1 88 ? -8.345 8.087 -0.395 1.00 97.50 88 ALA A O 1
ATOM 619 N N . GLU A 1 89 ? -6.114 7.819 -0.522 1.00 97.69 89 GLU A N 1
ATOM 620 C CA . GLU A 1 89 ? -6.033 7.914 -1.980 1.00 97.69 89 GLU A CA 1
ATOM 621 C C . GLU A 1 89 ? -6.833 6.798 -2.664 1.00 97.69 89 GLU A C 1
ATOM 623 O O . GLU A 1 89 ? -7.651 7.068 -3.546 1.00 97.69 89 GLU A O 1
ATOM 628 N N . LEU A 1 90 ? 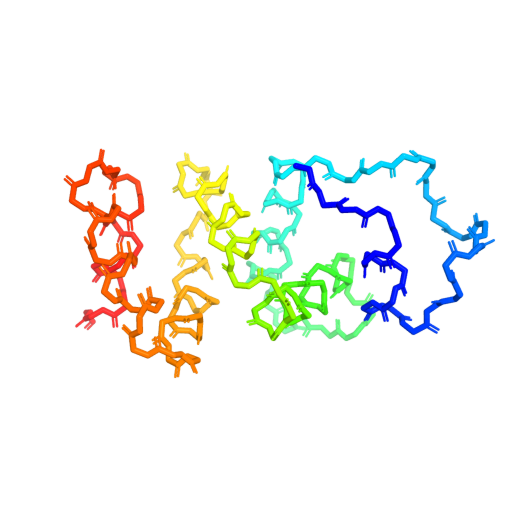-6.684 5.556 -2.196 1.00 97.62 90 LEU A N 1
ATOM 629 C CA . LEU A 1 90 ? -7.456 4.422 -2.693 1.00 97.62 90 LEU A CA 1
ATOM 630 C C . LEU A 1 90 ? -8.967 4.596 -2.478 1.00 97.62 90 LEU A C 1
ATOM 632 O O . LEU A 1 90 ? -9.758 4.263 -3.354 1.00 97.62 90 LEU A O 1
ATOM 636 N N . GLY A 1 91 ? -9.392 5.123 -1.329 1.0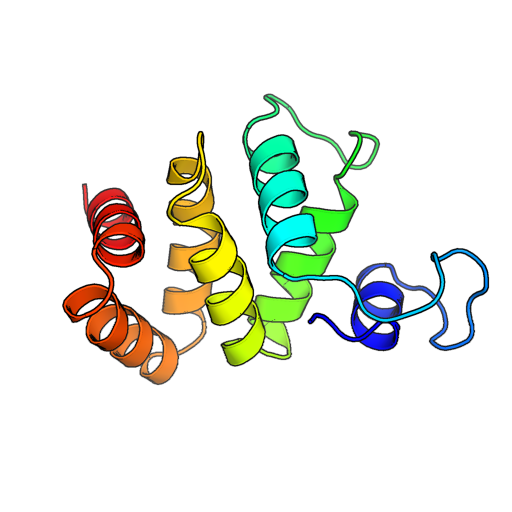0 96.81 91 GLY A N 1
ATOM 637 C CA . GLY A 1 91 ? -10.804 5.428 -1.080 1.00 96.81 91 GLY A CA 1
ATOM 638 C C . GLY A 1 91 ? -11.331 6.592 -1.926 1.00 96.81 91 GLY A C 1
ATOM 639 O O . GLY A 1 91 ? -12.524 6.657 -2.217 1.00 96.81 91 GLY A O 1
ATOM 640 N N . ALA A 1 92 ? -10.458 7.510 -2.338 1.00 96.19 92 ALA A N 1
ATOM 641 C CA . ALA A 1 92 ? -10.812 8.635 -3.194 1.00 96.19 92 ALA A CA 1
ATOM 642 C C . ALA A 1 92 ? -10.883 8.265 -4.686 1.00 96.19 92 ALA A C 1
ATOM 644 O O . ALA A 1 92 ? -11.498 9.011 -5.451 1.00 96.19 92 ALA A O 1
ATOM 645 N N . SER A 1 93 ? -10.282 7.143 -5.103 1.00 92.88 93 SER A N 1
ATOM 646 C CA . SER A 1 93 ? -10.235 6.741 -6.514 1.00 92.88 93 SER A CA 1
ATOM 647 C C . SER A 1 93 ? -11.606 6.332 -7.065 1.00 92.88 93 SER A C 1
ATOM 649 O O . SER A 1 93 ? -11.922 6.661 -8.209 1.00 92.88 93 SER A O 1
ATOM 651 N N . ASP A 1 94 ? -12.444 5.672 -6.255 1.00 90.50 94 ASP A N 1
ATOM 652 C CA . ASP A 1 94 ? -13.787 5.234 -6.642 1.00 90.50 94 ASP A CA 1
ATOM 653 C C . ASP A 1 94 ? -14.722 5.015 -5.422 1.00 90.50 94 ASP A C 1
ATOM 655 O O . ASP A 1 94 ? -14.302 4.432 -4.417 1.00 90.50 94 ASP A O 1
ATOM 659 N N . PRO A 1 95 ? -16.014 5.414 -5.482 1.00 94.00 95 PRO A N 1
ATOM 660 C CA . PRO A 1 95 ? -16.960 5.221 -4.377 1.00 94.00 95 PRO A CA 1
ATOM 661 C C . PRO A 1 95 ? -17.186 3.761 -3.956 1.00 94.00 95 PRO A C 1
ATOM 663 O O . PRO A 1 95 ? -17.382 3.499 -2.773 1.00 94.00 95 PRO A O 1
ATOM 666 N N . VAL A 1 96 ? -17.141 2.799 -4.886 1.00 95.56 96 VAL A N 1
ATOM 667 C CA . VAL A 1 96 ? -17.265 1.367 -4.554 1.00 95.56 96 VAL A CA 1
ATOM 668 C C . VAL A 1 96 ? -16.062 0.918 -3.732 1.00 95.56 96 VAL A C 1
ATOM 670 O O . VAL A 1 96 ? -16.200 0.113 -2.808 1.00 95.56 96 VAL A O 1
ATOM 673 N N . MET A 1 97 ? -14.879 1.451 -4.042 1.00 96.19 97 MET A N 1
ATOM 674 C CA . MET A 1 97 ? -13.669 1.172 -3.278 1.00 96.19 97 MET A CA 1
ATOM 675 C C . MET A 1 97 ? -13.763 1.740 -1.860 1.00 96.19 97 MET A C 1
ATOM 677 O O . MET A 1 97 ? -13.444 1.040 -0.898 1.00 96.19 97 MET A O 1
ATOM 681 N N . ARG A 1 98 ? -14.291 2.958 -1.710 1.00 96.62 98 ARG A N 1
ATOM 682 C CA . ARG A 1 98 ? -14.579 3.545 -0.396 1.00 96.62 98 ARG A CA 1
ATOM 683 C C . ARG A 1 98 ? -15.511 2.666 0.443 1.00 96.62 98 ARG A C 1
ATOM 685 O O . ARG A 1 98 ? -15.130 2.274 1.544 1.00 96.62 98 ARG A O 1
ATOM 692 N N . ASP A 1 99 ? -16.678 2.302 -0.089 1.00 96.88 99 ASP A N 1
ATOM 693 C CA . ASP A 1 99 ? -17.658 1.462 0.621 1.00 96.88 99 ASP A CA 1
ATOM 694 C C . ASP A 1 99 ? -17.042 0.119 1.050 1.00 96.88 99 ASP A C 1
ATOM 696 O O . ASP A 1 99 ? -17.325 -0.431 2.122 1.00 96.88 99 ASP A O 1
ATOM 700 N N . ARG A 1 100 ? -16.159 -0.426 0.211 1.00 96.62 100 ARG A N 1
ATOM 701 C CA . ARG A 1 100 ? -15.455 -1.672 0.489 1.00 96.62 100 ARG A CA 1
ATOM 702 C C . ARG A 1 100 ? -14.402 -1.529 1.585 1.00 96.62 100 ARG A C 1
ATOM 704 O O . ARG A 1 100 ? -14.286 -2.445 2.400 1.00 96.62 100 ARG A O 1
ATOM 711 N N . ILE A 1 101 ? -13.650 -0.429 1.615 1.00 97.69 101 ILE A N 1
ATOM 712 C CA . ILE A 1 101 ? -12.712 -0.120 2.704 1.00 97.69 101 ILE A CA 1
ATOM 713 C C . ILE A 1 101 ? -13.479 -0.022 4.022 1.00 97.69 101 ILE A C 1
ATOM 715 O O . ILE A 1 101 ? -13.112 -0.700 4.978 1.00 97.69 101 ILE A O 1
ATOM 719 N N . GLU A 1 102 ? -14.576 0.740 4.050 1.00 96.38 102 GLU A N 1
ATOM 720 C CA . GLU A 1 102 ? -15.426 0.909 5.235 1.00 96.38 102 GLU A CA 1
ATOM 721 C C . GLU A 1 102 ? -15.992 -0.438 5.718 1.00 96.38 102 GLU A C 1
ATOM 723 O O . GLU A 1 102 ? -15.927 -0.759 6.905 1.00 96.38 102 GLU A O 1
ATOM 728 N N . THR A 1 103 ? -16.466 -1.278 4.791 1.00 97.12 103 THR A N 1
ATOM 729 C CA . THR A 1 103 ? -16.955 -2.628 5.111 1.00 97.12 103 THR A CA 1
ATOM 730 C C . THR A 1 103 ? -15.856 -3.492 5.732 1.00 97.12 103 THR A C 1
ATOM 732 O O . THR A 1 103 ? -16.063 -4.087 6.785 1.00 97.12 103 THR A O 1
ATOM 735 N N . GLN A 1 104 ? -14.673 -3.559 5.111 1.00 96.69 104 GLN A N 1
ATOM 736 C CA . GLN A 1 104 ? -13.580 -4.402 5.608 1.00 96.69 104 GLN A CA 1
ATOM 737 C C . GLN A 1 104 ? -12.995 -3.890 6.927 1.00 96.69 104 GLN A C 1
ATOM 739 O O . GLN A 1 104 ? -12.614 -4.698 7.768 1.00 96.69 104 GLN A O 1
ATOM 744 N N . ALA A 1 105 ? -12.955 -2.574 7.132 1.00 96.75 105 ALA A N 1
ATOM 745 C CA . ALA A 1 105 ? -12.524 -1.953 8.381 1.00 96.75 105 ALA A CA 1
ATOM 746 C C . ALA A 1 105 ? -13.421 -2.330 9.574 1.00 96.75 105 ALA A C 1
ATOM 748 O O . ALA A 1 105 ? -12.948 -2.373 10.707 1.00 96.75 105 ALA A O 1
ATOM 749 N N . GLY A 1 106 ? -14.698 -2.650 9.330 1.00 96.00 106 GLY A N 1
ATOM 750 C CA . GLY A 1 106 ? -15.603 -3.172 10.358 1.00 96.00 106 GLY A CA 1
ATOM 751 C C . GLY A 1 106 ? -15.229 -4.569 10.871 1.00 96.00 106 GLY A C 1
ATOM 752 O O . GLY A 1 106 ? -15.533 -4.896 12.018 1.00 96.00 106 GLY A O 1
ATOM 753 N N . ASP A 1 107 ? -14.544 -5.369 10.049 1.00 96.06 107 ASP A N 1
ATOM 754 C CA . ASP A 1 107 ? -14.146 -6.750 10.357 1.00 96.06 107 ASP A CA 1
ATOM 755 C C . ASP A 1 107 ? -12.648 -6.893 10.699 1.00 96.06 107 ASP A C 1
ATOM 757 O O . ASP A 1 107 ? -12.220 -7.920 11.232 1.00 96.06 107 ASP A O 1
ATOM 761 N N . ASP A 1 108 ? -11.840 -5.879 10.387 1.00 96.88 108 ASP A N 1
ATOM 762 C CA . ASP A 1 108 ? -10.381 -5.871 10.502 1.00 96.88 108 ASP A CA 1
ATOM 763 C C . ASP A 1 108 ? -9.944 -4.675 11.357 1.00 96.88 108 ASP A C 1
ATOM 765 O O . ASP A 1 108 ? -9.925 -3.533 10.898 1.00 96.88 108 ASP A O 1
ATOM 769 N N . ALA A 1 109 ? -9.618 -4.938 12.626 1.00 97.38 109 ALA A N 1
ATOM 770 C CA . ALA A 1 109 ? -9.322 -3.890 13.603 1.00 97.38 109 ALA A CA 1
ATOM 771 C C . ALA A 1 109 ? -8.095 -3.043 13.228 1.00 97.38 109 ALA A C 1
ATOM 773 O O . ALA A 1 109 ? -8.077 -1.844 13.509 1.00 97.38 109 ALA A O 1
ATOM 774 N N . ASP A 1 110 ? -7.094 -3.648 12.583 1.00 97.69 110 ASP A N 1
ATOM 775 C CA . ASP A 1 110 ? -5.887 -2.943 12.157 1.00 97.69 110 ASP A CA 1
ATOM 776 C C . ASP A 1 110 ? -6.206 -2.005 10.984 1.00 97.69 110 ASP A C 1
ATOM 778 O O . ASP A 1 110 ? -5.813 -0.837 10.989 1.00 97.69 110 ASP A O 1
ATOM 782 N N . LEU A 1 111 ? -7.000 -2.468 10.010 1.00 97.56 111 LEU A N 1
ATOM 783 C CA . LEU A 1 111 ? -7.500 -1.602 8.939 1.00 97.56 111 LEU A CA 1
ATOM 784 C C . LEU A 1 111 ? -8.421 -0.496 9.483 1.00 97.56 111 LEU A C 1
ATOM 786 O O . LEU A 1 111 ? -8.328 0.650 9.046 1.00 97.56 111 LEU A O 1
ATO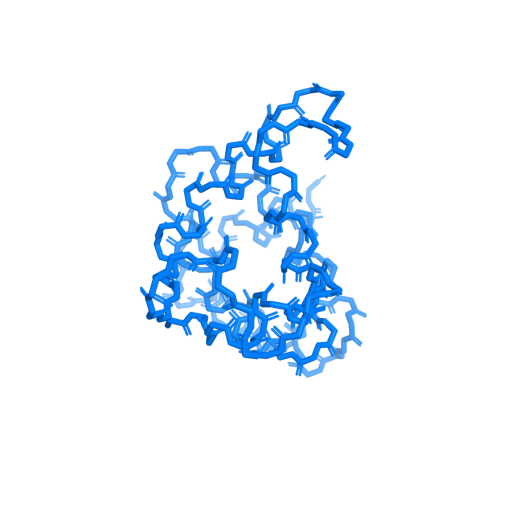M 790 N N . GLY A 1 112 ? -9.276 -0.808 10.459 1.00 97.62 112 GLY A N 1
ATOM 791 C CA . GLY A 1 112 ? -10.146 0.169 11.117 1.00 97.62 112 GLY A CA 1
ATOM 792 C C . GLY A 1 112 ? -9.377 1.281 11.831 1.00 97.62 112 GLY A C 1
ATOM 793 O O . GLY A 1 112 ? -9.795 2.443 11.79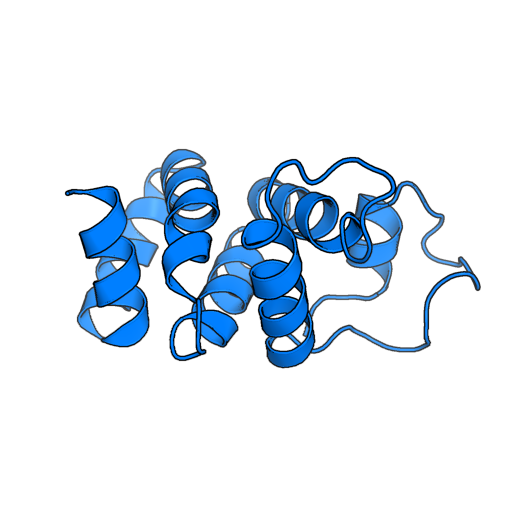7 1.00 97.62 112 GLY A O 1
ATOM 794 N N . ALA A 1 113 ? -8.218 0.959 12.413 1.00 97.00 113 ALA A N 1
ATOM 795 C CA . ALA A 1 113 ? -7.324 1.956 12.991 1.00 97.00 113 ALA A CA 1
ATOM 796 C C . ALA A 1 113 ? -6.758 2.913 11.928 1.00 97.00 113 ALA A C 1
ATOM 798 O O . ALA A 1 113 ? -6.686 4.115 12.180 1.00 97.00 113 ALA A O 1
ATOM 799 N N . LEU A 1 114 ? -6.411 2.409 10.736 1.00 97.06 114 LEU A N 1
ATOM 800 C CA . LEU A 1 114 ? -5.965 3.253 9.620 1.00 97.06 114 LEU A CA 1
ATOM 801 C C . LEU A 1 114 ? -7.082 4.163 9.108 1.00 97.06 114 LEU A C 1
ATOM 803 O O . LEU A 1 114 ? -6.848 5.351 8.927 1.00 97.06 114 LEU A O 1
ATOM 807 N N . VAL A 1 115 ? -8.300 3.638 8.928 1.00 96.94 115 VAL A N 1
ATOM 808 C CA . VAL A 1 115 ? -9.457 4.450 8.508 1.00 96.94 115 VAL A CA 1
ATOM 809 C C . VAL A 1 115 ? -9.720 5.577 9.505 1.00 96.94 115 VAL A C 1
ATOM 811 O O . VAL A 1 115 ? -9.856 6.730 9.109 1.00 96.94 115 VAL A O 1
ATOM 814 N N . SER A 1 116 ? -9.689 5.273 10.804 1.00 95.62 116 SER A N 1
ATOM 815 C CA . SER A 1 116 ? -9.875 6.286 11.851 1.00 95.62 116 SER A CA 1
ATOM 816 C C . SER A 1 116 ? -8.790 7.371 11.828 1.00 95.62 116 SER A C 1
ATOM 818 O O . SER A 1 116 ? -9.056 8.508 12.205 1.00 95.62 116 SER A O 1
ATOM 820 N N . ALA A 1 117 ? -7.569 7.037 11.393 1.00 92.62 117 ALA A N 1
ATOM 821 C CA . ALA A 1 117 ? -6.470 7.993 11.265 1.00 92.62 117 ALA A CA 1
ATOM 822 C C . ALA A 1 117 ? -6.638 8.958 10.076 1.00 92.62 117 ALA A C 1
ATOM 824 O O . ALA A 1 117 ? -6.048 10.031 10.099 1.00 92.62 117 ALA A O 1
ATOM 825 N N . ILE A 1 118 ? -7.438 8.602 9.065 1.00 92.00 118 ILE A N 1
ATOM 826 C CA . ILE A 1 118 ? -7.760 9.471 7.918 1.00 92.00 118 ILE A CA 1
ATOM 827 C C . ILE A 1 118 ? -8.801 10.534 8.309 1.00 92.00 118 ILE A C 1
ATOM 829 O O . ILE A 1 118 ? -8.803 11.639 7.771 1.00 92.00 118 ILE A O 1
ATOM 833 N N . GLU A 1 119 ? -9.712 10.195 9.224 1.00 82.19 119 GLU A N 1
ATOM 834 C CA . GLU A 1 119 ? -10.847 11.045 9.609 1.00 82.19 119 GLU A CA 1
ATOM 835 C C . GLU A 1 119 ? -10.541 12.036 10.747 1.00 82.19 119 GLU A C 1
ATOM 837 O O . GLU A 1 119 ? -11.354 12.930 11.005 1.00 82.19 119 GLU A O 1
ATOM 842 N N . GLY A 1 120 ? -9.416 11.859 11.450 1.00 68.94 120 GLY A N 1
ATOM 843 C CA . GLY A 1 120 ? -9.004 12.661 12.612 1.00 68.94 120 GLY A CA 1
ATOM 844 C C . GLY A 1 120 ? -8.101 13.834 12.262 1.00 68.94 120 GLY A C 1
ATOM 845 O O . GLY A 1 120 ? -8.373 14.943 12.781 1.00 68.94 120 GLY A O 1
#